Protein AF-A0A7S0Z8P0-F1 (afdb_monomer_lite)

Sequence (141 aa):
LAFHGGKDGGFLRYVSDGTTLDKVFLEFKACRMHMLLAHSEDTSPSKKGILRVTGIITLEDVIEALIKDEILDESDNFVDVNDTSTLIEKRVSFRGADPTKFMSLFEHKIHEEGKLSKNEVSAIVAFLSSNVPEFKKLAKY

Secondary structure (DSSP, 8-state):
------TTPPP--EEETT--HHHHHHHHHHH--SEEEEEEE---TTSTTPEEEEEEEEHHHHHHHHHTS----TTS----TT-TT-------------HHHHHTTTGGGTT------HHHHHHHHHHHHHH-TTTTTGGG-

pLDDT: mean 71.86, std 18.33, range [33.06, 94.12]

Radius of gyration: 23.16 Å; chains: 1; bounding box: 51×51×60 Å

Foldseek 3Di:
DFPPDPPPDDGAAEDEPPDDLVVVLVVCVVVVDFKHWYWYADPDPVRGPDTDGPGMGGNQVSVCVVVVHHDQDLQHFDCPPVDNPDRPHGDPPPPDDDVVVVVVVCPVPPPDPDDDDPVRVVVVLVCCCVPPVVSVVVVPD

InterPro domains:
  IPR045095 Ancient conserved domain protein family [PTHR12064] (15-129)
  IPR046342 CBS domain superfamily [G3DSA:3.10.580.10] (10-74)
  IPR046342 CBS domain superfamily [SSF54631] (13-78)

Structure (mmCIF, N/CA/C/O backbone):
data_AF-A0A7S0Z8P0-F1
#
_entry.id   AF-A0A7S0Z8P0-F1
#
loop_
_atom_site.group_PDB
_atom_site.id
_atom_site.type_symbol
_atom_site.label_atom_id
_atom_site.label_alt_id
_atom_site.label_comp_id
_atom_site.label_asym_id
_atom_site.label_entity_id
_atom_site.label_seq_id
_atom_site.pdbx_PDB_ins_code
_atom_site.Cartn_x
_atom_site.Cartn_y
_atom_site.Cartn_z
_atom_site.occupancy
_atom_site.B_iso_or_equiv
_atom_site.auth_seq_id
_atom_site.auth_comp_id
_atom_site.auth_asym_id
_atom_site.auth_atom_id
_atom_site.pdbx_PDB_model_num
ATOM 1 N N . LEU A 1 1 ? -5.514 13.468 11.270 1.00 34.16 1 LEU A N 1
ATOM 2 C CA . LEU A 1 1 ? -4.444 14.372 10.787 1.00 34.16 1 LEU A CA 1
ATOM 3 C C . LEU A 1 1 ? -4.101 13.977 9.356 1.00 34.16 1 LEU A C 1
ATOM 5 O O . LEU A 1 1 ? -3.342 13.042 9.153 1.00 34.16 1 LEU A O 1
ATOM 9 N N . ALA A 1 2 ? -4.729 14.616 8.367 1.00 33.06 2 ALA A N 1
ATOM 10 C CA . ALA A 1 2 ? -4.314 14.474 6.976 1.00 33.06 2 ALA A CA 1
ATOM 11 C C . ALA A 1 2 ? -3.061 15.335 6.792 1.00 33.06 2 ALA A C 1
ATOM 13 O O . ALA A 1 2 ? -3.131 16.555 6.976 1.00 33.06 2 ALA A O 1
ATOM 14 N N . PHE A 1 3 ? -1.922 14.709 6.494 1.00 39.44 3 PHE A N 1
ATOM 15 C CA . PHE A 1 3 ? -0.748 15.438 6.031 1.00 39.44 3 PHE A CA 1
ATOM 16 C C . PHE A 1 3 ? -1.157 16.181 4.758 1.00 39.44 3 PHE A C 1
ATOM 18 O O . PHE A 1 3 ? -1.337 15.579 3.704 1.00 39.44 3 PHE A O 1
ATOM 25 N N . HIS A 1 4 ? -1.365 17.491 4.879 1.00 40.56 4 HIS A N 1
ATOM 26 C CA . HIS A 1 4 ? -1.453 18.371 3.729 1.00 40.56 4 HIS A CA 1
ATOM 27 C C . HIS A 1 4 ? -0.036 18.474 3.172 1.00 40.56 4 HIS A C 1
ATOM 29 O O . HIS A 1 4 ? 0.754 19.316 3.597 1.00 40.56 4 HIS A O 1
ATOM 35 N N . GLY A 1 5 ? 0.300 17.563 2.261 1.00 36.00 5 GLY A N 1
ATOM 36 C CA . GLY A 1 5 ? 1.376 17.804 1.317 1.00 36.00 5 GLY A CA 1
ATOM 37 C C . GLY A 1 5 ? 1.050 19.100 0.582 1.00 36.00 5 GLY A C 1
ATOM 38 O O . GLY A 1 5 ? -0.042 19.248 0.035 1.00 36.00 5 GLY A O 1
ATOM 39 N N . GLY A 1 6 ? 1.967 20.068 0.641 1.00 39.69 6 GLY A N 1
ATOM 40 C CA . GLY A 1 6 ? 1.916 21.267 -0.192 1.00 39.69 6 GLY A CA 1
ATOM 41 C C . GLY A 1 6 ? 1.930 20.912 -1.682 1.00 39.69 6 GLY A C 1
ATOM 42 O O . GLY A 1 6 ? 1.895 19.744 -2.044 1.00 39.69 6 GLY A O 1
ATOM 43 N N . LYS A 1 7 ? 1.999 21.928 -2.546 1.00 47.72 7 LYS A N 1
ATOM 44 C CA . LYS A 1 7 ? 1.736 21.863 -4.000 1.00 47.72 7 LYS A CA 1
ATOM 45 C C . LYS A 1 7 ? 2.387 20.728 -4.824 1.00 47.72 7 LYS A C 1
ATOM 47 O O . LYS A 1 7 ? 1.899 20.512 -5.921 1.00 47.72 7 LYS A O 1
ATOM 52 N N . ASP A 1 8 ? 3.362 19.979 -4.303 1.00 49.03 8 ASP A N 1
ATOM 53 C CA . ASP A 1 8 ? 3.961 18.787 -4.934 1.00 49.03 8 ASP A CA 1
ATOM 54 C C . ASP A 1 8 ? 4.198 17.613 -3.942 1.00 49.03 8 ASP A C 1
ATOM 56 O O . ASP A 1 8 ? 5.099 16.794 -4.116 1.00 49.03 8 ASP A O 1
ATOM 60 N N . GLY A 1 9 ? 3.432 17.532 -2.848 1.00 47.22 9 GLY A N 1
ATOM 61 C CA . GLY A 1 9 ? 3.555 16.485 -1.828 1.00 47.22 9 GLY A CA 1
ATOM 62 C C . GLY A 1 9 ? 2.597 15.319 -2.072 1.00 47.22 9 GLY A C 1
ATOM 63 O O . GLY A 1 9 ? 1.389 15.523 -2.159 1.00 47.22 9 GLY A O 1
ATOM 64 N N . GLY A 1 10 ? 3.126 14.095 -2.158 1.00 55.47 10 GLY A N 1
ATOM 65 C CA . GLY A 1 10 ? 2.326 12.879 -2.332 1.00 55.47 10 GLY A CA 1
ATOM 66 C C . GLY A 1 10 ? 1.238 12.712 -1.262 1.00 55.47 10 GLY A C 1
ATOM 67 O O . GLY A 1 10 ? 1.435 13.040 -0.091 1.00 55.47 10 GLY A O 1
ATOM 68 N N . PHE A 1 11 ? 0.078 12.197 -1.670 1.00 69.19 11 PHE A N 1
ATOM 69 C CA . PHE A 1 11 ? -1.054 11.945 -0.783 1.00 69.19 11 PHE A CA 1
ATOM 70 C C . PHE A 1 11 ? -0.877 10.596 -0.085 1.00 69.19 11 PHE A C 1
ATOM 72 O O . PHE A 1 11 ? -0.801 9.561 -0.737 1.00 69.19 11 PHE A O 1
ATOM 79 N N . LEU A 1 12 ? -0.831 10.605 1.246 1.00 76.25 12 LEU A N 1
ATOM 80 C CA . LEU A 1 12 ? -0.756 9.397 2.065 1.00 76.25 12 LEU A CA 1
ATOM 81 C C . LEU A 1 12 ? -2.062 9.240 2.839 1.00 76.25 12 LEU A C 1
ATOM 83 O O . LEU A 1 12 ? -2.493 10.157 3.546 1.00 76.25 12 LEU A O 1
ATOM 87 N N . ARG A 1 13 ? -2.711 8.086 2.682 1.00 87.50 13 ARG A N 1
ATOM 88 C CA . ARG A 1 13 ? -4.007 7.788 3.293 1.00 87.50 13 ARG A CA 1
ATOM 89 C C . ARG A 1 13 ? -3.810 6.811 4.448 1.00 87.50 13 ARG A C 1
ATOM 91 O O . ARG A 1 13 ? -3.116 5.807 4.317 1.00 87.50 13 ARG A O 1
ATOM 98 N N . TYR A 1 14 ? -4.425 7.151 5.573 1.00 90.12 14 TYR A N 1
ATOM 99 C CA . TYR A 1 14 ? -4.336 6.421 6.829 1.00 90.12 14 TYR A CA 1
ATOM 100 C C . TYR A 1 14 ? -5.688 5.792 7.152 1.00 90.12 14 TYR A C 1
ATOM 102 O O . TYR A 1 14 ? -6.724 6.415 6.908 1.00 90.12 14 TYR A O 1
ATOM 110 N N . VAL A 1 15 ? -5.667 4.592 7.720 1.00 92.06 15 VAL A N 1
ATOM 111 C CA . VAL A 1 15 ? -6.850 3.850 8.157 1.00 92.06 15 VAL A CA 1
ATOM 112 C C . VAL A 1 15 ? -6.616 3.313 9.565 1.00 92.06 15 VAL A C 1
ATOM 114 O O . VAL A 1 15 ? -5.531 2.833 9.877 1.00 92.06 15 VAL A O 1
ATOM 117 N N . SER A 1 16 ? -7.627 3.406 10.427 1.00 92.50 16 SER A N 1
ATOM 118 C CA . SER A 1 16 ? -7.530 2.889 11.793 1.00 92.50 16 SER A CA 1
ATOM 119 C C . SER A 1 16 ? -7.564 1.361 11.804 1.00 92.50 16 SER A C 1
ATOM 121 O O . SER A 1 16 ? -8.381 0.776 11.093 1.00 92.50 16 SER A O 1
ATOM 123 N N . ASP A 1 17 ? -6.772 0.729 12.673 1.00 90.25 17 ASP A N 1
ATOM 124 C CA . ASP A 1 17 ? -6.721 -0.734 12.846 1.00 90.25 17 ASP A CA 1
ATOM 125 C C . ASP A 1 17 ? -8.091 -1.382 13.126 1.00 90.25 17 ASP A C 1
ATOM 127 O O . ASP A 1 17 ? -8.311 -2.545 12.805 1.00 90.25 17 ASP A O 1
ATOM 131 N N . GLY A 1 18 ? -9.040 -0.638 13.706 1.00 90.06 18 GLY A N 1
ATOM 132 C CA . GLY A 1 18 ? -10.401 -1.128 13.965 1.00 90.06 18 GLY A CA 1
ATOM 133 C C . GLY A 1 18 ? -11.326 -1.127 12.740 1.00 90.06 18 GLY A C 1
ATOM 134 O O . GLY A 1 18 ? -12.513 -1.431 12.868 1.00 90.06 18 GLY A O 1
ATOM 135 N N . THR A 1 19 ? -10.832 -0.726 11.568 1.00 93.19 19 THR A N 1
ATOM 136 C CA . THR A 1 19 ? -11.640 -0.598 10.350 1.00 93.19 19 THR A CA 1
ATOM 137 C C . THR A 1 19 ? -11.840 -1.960 9.696 1.00 93.19 19 THR A C 1
ATOM 139 O O . THR A 1 19 ? -10.892 -2.694 9.442 1.00 93.19 19 THR A O 1
ATOM 142 N N . THR A 1 20 ? -13.090 -2.290 9.387 1.00 94.12 20 THR A N 1
ATOM 143 C CA . THR A 1 20 ? -13.459 -3.533 8.707 1.00 94.12 20 THR A CA 1
ATOM 144 C C . THR A 1 20 ? -13.033 -3.518 7.234 1.00 94.12 20 THR A C 1
ATOM 146 O O . THR A 1 20 ? -13.028 -2.465 6.593 1.00 94.12 20 THR A O 1
ATOM 149 N N . LEU A 1 21 ? -12.685 -4.688 6.682 1.00 91.50 21 LEU A N 1
ATOM 150 C CA . LEU A 1 21 ? -12.116 -4.816 5.330 1.00 91.50 21 LEU A CA 1
ATOM 151 C C . LEU A 1 21 ? -13.017 -4.264 4.213 1.00 91.50 21 LEU A C 1
ATOM 153 O O . LEU A 1 21 ? -12.515 -3.712 3.240 1.00 91.50 21 LEU A O 1
ATOM 157 N N . ASP A 1 22 ? -14.339 -4.335 4.364 1.00 91.44 22 ASP A N 1
ATOM 158 C CA . ASP A 1 22 ? -15.312 -3.734 3.441 1.00 91.44 22 ASP A CA 1
ATOM 159 C C . ASP A 1 22 ? -15.129 -2.212 3.315 1.00 91.44 22 ASP A C 1
ATOM 161 O O . ASP A 1 22 ? -15.152 -1.658 2.215 1.00 91.44 22 ASP A O 1
ATOM 165 N N . LYS A 1 23 ? -14.878 -1.527 4.435 1.00 93.31 23 LYS A N 1
ATOM 166 C CA . LYS A 1 23 ? -14.607 -0.085 4.459 1.00 93.31 23 LYS A CA 1
ATOM 167 C C . LYS A 1 23 ? -13.226 0.236 3.906 1.00 93.31 23 LYS A C 1
ATOM 169 O O . LYS A 1 23 ? -13.090 1.219 3.184 1.00 93.31 23 LYS A O 1
ATOM 174 N N . VAL A 1 24 ? -12.226 -0.600 4.196 1.00 92.88 24 VAL A N 1
ATOM 175 C CA . VAL A 1 24 ? -10.883 -0.476 3.602 1.00 92.88 24 VAL A CA 1
ATOM 176 C C . VAL A 1 24 ? -10.961 -0.583 2.075 1.00 92.88 24 VAL A C 1
ATOM 178 O O . VAL A 1 24 ? -10.380 0.231 1.360 1.00 92.88 24 VAL A O 1
ATOM 181 N N . PHE A 1 25 ? -11.755 -1.521 1.560 1.00 92.31 25 PHE A N 1
ATOM 182 C CA . PHE A 1 25 ? -11.979 -1.687 0.125 1.00 92.31 25 PHE A CA 1
ATOM 183 C C . PHE A 1 25 ? -12.668 -0.469 -0.514 1.00 92.31 25 PHE A C 1
ATOM 185 O O . PHE A 1 25 ? -12.280 -0.012 -1.594 1.00 92.31 25 PHE A O 1
ATOM 192 N N . LEU A 1 26 ? -13.661 0.115 0.164 1.00 91.69 26 LEU A N 1
ATOM 193 C CA . LEU A 1 26 ? -14.297 1.358 -0.287 1.00 91.69 26 LEU A CA 1
ATOM 194 C C . LEU A 1 26 ? -13.319 2.540 -0.302 1.00 91.69 26 LEU A C 1
ATOM 196 O O . LEU A 1 26 ? -13.372 3.363 -1.219 1.00 91.69 26 LEU A O 1
ATOM 200 N N . GLU A 1 27 ? -12.410 2.611 0.670 1.00 90.81 27 GLU A N 1
ATOM 201 C CA . GLU A 1 27 ? -11.349 3.620 0.708 1.00 90.81 27 GLU A CA 1
ATOM 202 C C . GLU A 1 27 ? -10.383 3.477 -0.471 1.00 90.81 27 GLU A C 1
ATOM 204 O O . GLU A 1 27 ? -10.083 4.471 -1.137 1.00 90.81 27 GLU A O 1
ATOM 209 N N . PHE A 1 28 ? -9.970 2.254 -0.813 1.00 91.62 28 PHE A N 1
ATOM 210 C CA . PHE A 1 28 ? -9.170 2.001 -2.016 1.00 91.62 28 PHE A CA 1
ATOM 211 C C . PHE A 1 28 ? -9.861 2.500 -3.291 1.00 91.62 28 PHE A C 1
ATOM 213 O O . PHE A 1 28 ? -9.258 3.210 -4.102 1.00 91.62 28 PHE A O 1
ATOM 220 N N . LYS A 1 29 ? -11.164 2.228 -3.427 1.00 88.88 29 LYS A N 1
ATOM 221 C CA . LYS A 1 29 ? -11.968 2.713 -4.558 1.00 88.88 29 LYS A CA 1
ATOM 222 C C . LYS A 1 29 ? -12.039 4.244 -4.621 1.00 88.88 29 LYS A C 1
ATOM 224 O O . LYS A 1 29 ? -12.038 4.805 -5.717 1.00 88.88 29 LYS A O 1
ATOM 229 N N . ALA A 1 30 ? -12.105 4.919 -3.474 1.00 87.44 30 ALA A N 1
ATOM 230 C CA . ALA A 1 30 ? -12.193 6.375 -3.397 1.00 87.44 30 ALA A CA 1
ATOM 231 C C . ALA A 1 30 ? -10.847 7.073 -3.657 1.00 87.44 30 ALA A C 1
ATOM 233 O O . ALA A 1 30 ? -10.805 8.073 -4.375 1.00 87.44 30 ALA A O 1
ATOM 234 N N . CYS A 1 31 ? -9.750 6.560 -3.091 1.00 84.12 31 CYS A N 1
ATOM 235 C CA . CYS A 1 31 ? -8.435 7.198 -3.172 1.00 84.12 31 CYS A CA 1
ATOM 236 C C . CYS A 1 31 ? -7.662 6.881 -4.459 1.00 84.12 31 CYS A C 1
ATOM 238 O O . CYS A 1 31 ? -6.728 7.612 -4.783 1.00 84.12 31 CYS A O 1
ATOM 240 N N . ARG A 1 32 ? -8.048 5.832 -5.205 1.00 85.12 32 ARG A N 1
ATOM 241 C CA . ARG A 1 32 ? -7.349 5.361 -6.421 1.00 85.12 32 ARG A CA 1
ATOM 242 C C . ARG A 1 32 ? -5.864 5.047 -6.166 1.00 85.12 32 ARG A C 1
ATOM 244 O O . ARG A 1 32 ? -5.042 5.169 -7.070 1.00 85.12 32 ARG A O 1
ATOM 251 N N . MET A 1 33 ? -5.529 4.664 -4.935 1.00 86.44 33 MET A N 1
ATOM 252 C CA . MET A 1 33 ? -4.223 4.137 -4.535 1.00 86.44 33 MET A CA 1
ATOM 253 C C . MET A 1 33 ? -4.371 2.659 -4.199 1.00 86.44 33 MET A C 1
ATOM 255 O O . MET A 1 33 ? -5.476 2.220 -3.904 1.00 86.44 33 MET A O 1
ATOM 259 N N . HIS A 1 34 ? -3.276 1.901 -4.217 1.00 90.62 34 HIS A N 1
ATOM 260 C CA . HIS A 1 34 ? -3.279 0.475 -3.861 1.00 90.62 34 HIS A CA 1
ATOM 261 C C . HIS A 1 34 ? -2.505 0.179 -2.569 1.00 90.62 34 HIS A C 1
ATOM 263 O O . HIS A 1 34 ? -2.316 -0.981 -2.226 1.00 90.62 34 HIS A O 1
ATOM 269 N N . MET A 1 35 ? -2.074 1.215 -1.840 1.00 92.31 35 MET A N 1
ATOM 270 C CA . MET A 1 35 ? -1.391 1.085 -0.553 1.00 92.31 35 MET A CA 1
ATOM 271 C C . MET A 1 35 ? -1.911 2.131 0.440 1.00 92.31 35 MET A C 1
ATOM 273 O O . MET A 1 35 ? -2.027 3.310 0.099 1.00 92.31 35 MET A O 1
ATOM 277 N N . LEU A 1 36 ? -2.217 1.701 1.663 1.00 92.00 36 LEU A N 1
ATOM 278 C CA . LEU A 1 36 ? -2.670 2.531 2.784 1.00 92.00 36 LEU A CA 1
ATOM 279 C C . LEU A 1 36 ? -1.793 2.269 4.010 1.00 92.00 36 LEU A C 1
ATOM 281 O O . LEU A 1 36 ? -1.166 1.217 4.115 1.00 92.00 36 LEU A O 1
ATOM 285 N N . LEU A 1 37 ? -1.771 3.209 4.957 1.00 92.75 37 LEU A N 1
ATOM 286 C CA . LEU A 1 37 ? -1.118 3.006 6.252 1.00 92.75 37 LEU A CA 1
ATOM 287 C C . LEU A 1 37 ? -2.139 2.695 7.341 1.00 92.75 37 LEU A C 1
ATOM 289 O O . LEU A 1 37 ? -3.071 3.470 7.561 1.00 92.75 37 LEU A O 1
ATOM 293 N N . ALA A 1 38 ? -1.918 1.596 8.053 1.00 92.75 38 ALA A N 1
ATOM 294 C CA . ALA A 1 38 ? -2.662 1.253 9.253 1.00 92.75 38 ALA A CA 1
ATOM 295 C C . ALA A 1 38 ? -2.129 2.059 10.447 1.00 92.75 38 ALA A C 1
ATOM 297 O O . ALA A 1 38 ? -0.919 2.303 10.562 1.00 92.75 38 ALA A O 1
ATOM 298 N N . HIS A 1 39 ? -3.023 2.508 11.324 1.00 91.94 39 HIS A N 1
ATOM 299 C CA . HIS A 1 39 ? -2.636 3.205 12.541 1.00 91.94 39 HIS A CA 1
ATOM 300 C C . HIS A 1 39 ? -3.491 2.830 13.751 1.00 91.94 39 HIS A C 1
ATOM 302 O O . HIS A 1 39 ? -4.711 2.650 13.673 1.00 91.94 39 HIS A O 1
ATOM 308 N N . SER A 1 40 ? -2.845 2.876 14.913 1.00 88.88 40 SER A N 1
ATOM 309 C CA . SER A 1 40 ? -3.479 2.794 16.224 1.00 88.88 40 SER A CA 1
ATOM 310 C C . SER A 1 40 ? -3.406 4.144 16.937 1.00 88.88 40 SER A C 1
ATOM 312 O O . SER A 1 40 ? -2.438 4.897 16.784 1.00 88.88 40 SER A O 1
ATOM 314 N N . GLU A 1 41 ? -4.416 4.451 17.747 1.00 81.44 41 GLU A N 1
ATOM 315 C CA . GLU A 1 41 ? -4.382 5.594 18.661 1.00 81.44 41 GLU A CA 1
ATOM 316 C C . GLU A 1 41 ? -3.879 5.152 20.038 1.00 81.44 41 GLU A C 1
ATOM 318 O O . GLU A 1 41 ? -4.396 4.199 20.621 1.00 81.44 41 GLU A O 1
ATOM 323 N N . ASP A 1 42 ? -2.884 5.859 20.577 1.00 74.00 42 ASP A N 1
ATOM 324 C CA . ASP A 1 42 ? -2.440 5.644 21.954 1.00 74.00 42 ASP A CA 1
ATOM 325 C C . ASP A 1 42 ? -3.477 6.221 22.938 1.00 74.00 42 ASP A C 1
ATOM 327 O O . ASP A 1 42 ? -3.767 7.420 22.941 1.00 74.00 42 ASP A O 1
ATOM 331 N N . THR A 1 43 ? -4.004 5.381 23.833 1.00 69.00 43 THR A N 1
ATOM 332 C CA . THR A 1 43 ? -5.012 5.761 24.846 1.00 69.00 43 THR A CA 1
ATOM 333 C C . THR A 1 43 ? -4.422 6.372 26.122 1.00 69.00 43 THR A C 1
ATOM 335 O O . THR A 1 43 ? -5.163 6.754 27.029 1.00 69.00 43 THR A O 1
ATOM 338 N N . SER A 1 44 ? -3.095 6.506 26.212 1.00 73.44 44 SER A N 1
ATOM 339 C CA . SER A 1 44 ? -2.440 7.119 27.371 1.00 73.44 44 SER A CA 1
ATOM 340 C C . SER A 1 44 ? -2.731 8.629 27.447 1.00 73.44 44 SER A C 1
ATOM 342 O O . SER A 1 44 ? -2.558 9.334 26.446 1.00 73.44 44 SER A O 1
ATOM 344 N N . PRO A 1 45 ? -3.100 9.174 28.625 1.00 63.97 45 PRO A N 1
ATOM 345 C CA . PRO A 1 45 ? -3.456 10.587 28.781 1.00 63.97 45 PRO A CA 1
ATOM 346 C C . PRO A 1 45 ? -2.314 11.549 28.418 1.00 63.97 45 PRO A C 1
ATOM 348 O O . PRO A 1 45 ? -2.577 12.681 28.024 1.00 63.97 45 PRO A O 1
ATOM 351 N N . SER A 1 46 ? -1.056 11.099 28.485 1.00 68.62 46 SER A N 1
ATOM 352 C CA . SER A 1 46 ? 0.126 11.896 28.126 1.00 68.62 46 SER A CA 1
ATOM 353 C C . SER A 1 46 ? 0.434 11.925 26.622 1.00 68.62 46 SER A C 1
ATOM 355 O O . SER A 1 46 ? 1.234 12.749 26.190 1.00 68.62 46 SER A O 1
ATOM 357 N N . LYS A 1 47 ? -0.152 11.019 25.827 1.00 61.19 47 LYS A N 1
ATOM 358 C CA . LYS A 1 47 ? 0.134 10.841 24.387 1.00 61.19 47 LYS A CA 1
ATOM 359 C C . LYS A 1 47 ? -1.116 10.898 23.505 1.00 61.19 47 LYS A C 1
ATOM 361 O O . LYS A 1 47 ? -1.078 10.518 22.336 1.00 61.19 47 LYS A O 1
ATOM 366 N N . LYS A 1 48 ? -2.221 11.399 24.056 1.00 59.31 48 LYS A N 1
ATOM 367 C CA . LYS A 1 48 ? -3.496 11.546 23.355 1.00 59.31 48 LYS A CA 1
ATOM 368 C C . LYS A 1 48 ? -3.302 12.375 22.077 1.00 59.31 48 LYS A C 1
ATOM 370 O O . LYS A 1 48 ? -2.935 13.544 22.149 1.00 59.31 48 LYS A O 1
ATOM 375 N N . GLY A 1 49 ? -3.552 11.764 20.919 1.00 66.75 49 GLY A N 1
ATOM 376 C CA . GLY A 1 49 ? -3.445 12.407 19.601 1.00 66.75 49 GLY A CA 1
ATOM 377 C C . GLY A 1 49 ? -2.202 12.042 18.781 1.00 66.75 49 GLY A C 1
ATOM 378 O O . GLY A 1 49 ? -2.090 12.493 17.641 1.00 66.75 49 GLY A O 1
ATOM 379 N N . ILE A 1 50 ? -1.293 11.216 19.311 1.00 73.56 50 ILE A N 1
ATOM 380 C CA . ILE A 1 50 ? -0.202 10.639 18.518 1.00 73.56 50 ILE A CA 1
ATOM 381 C C . ILE A 1 50 ? -0.738 9.411 17.776 1.00 73.56 50 ILE A C 1
ATOM 383 O O . ILE A 1 50 ? -1.165 8.435 18.390 1.00 73.56 50 ILE A O 1
ATOM 387 N N . LEU A 1 51 ? -0.714 9.474 16.445 1.00 77.62 51 LEU A N 1
ATOM 388 C CA . LEU A 1 51 ? -1.016 8.336 15.582 1.00 77.62 51 LEU A CA 1
ATOM 389 C C . LEU A 1 51 ? 0.253 7.503 15.439 1.00 77.62 51 LEU A C 1
ATOM 391 O O . LEU A 1 51 ? 1.262 7.986 14.918 1.00 77.62 51 LEU A O 1
ATOM 395 N N . ARG A 1 52 ? 0.206 6.255 15.899 1.00 85.94 52 ARG A N 1
ATOM 396 C CA . ARG A 1 52 ? 1.288 5.299 15.684 1.00 85.94 52 ARG A CA 1
ATOM 397 C C . ARG A 1 52 ? 0.961 4.482 14.444 1.00 85.94 52 ARG A C 1
ATOM 399 O O . ARG A 1 52 ? -0.053 3.794 14.423 1.00 85.94 52 ARG A O 1
ATOM 406 N N . VAL A 1 53 ? 1.825 4.544 13.432 1.00 91.00 53 VAL A N 1
ATOM 407 C CA . VAL A 1 53 ? 1.717 3.655 12.268 1.00 91.00 53 VAL A CA 1
ATOM 408 C C . VAL A 1 53 ? 2.011 2.231 12.727 1.00 91.00 53 VAL A C 1
ATOM 410 O O . VAL A 1 53 ? 3.049 1.971 13.341 1.00 91.00 53 VAL A O 1
ATOM 413 N N . THR A 1 54 ? 1.072 1.331 12.471 1.00 91.56 54 THR A N 1
ATOM 414 C CA . THR A 1 54 ? 1.130 -0.081 12.868 1.00 91.56 54 THR A CA 1
ATOM 415 C C . THR A 1 54 ? 1.560 -0.970 11.715 1.00 91.56 54 THR A C 1
ATOM 417 O O . THR A 1 54 ? 2.266 -1.949 11.948 1.00 91.56 54 THR A O 1
ATOM 420 N N . GLY A 1 55 ? 1.219 -0.597 10.482 1.00 91.88 55 GLY A N 1
ATOM 421 C CA . GLY A 1 55 ? 1.593 -1.347 9.291 1.00 91.88 55 GLY A CA 1
ATOM 422 C C . GLY A 1 55 ? 1.157 -0.679 7.992 1.00 91.88 55 GLY A C 1
ATOM 423 O O . GLY A 1 55 ? 0.717 0.473 7.973 1.00 91.88 55 GLY A O 1
ATOM 424 N N . ILE A 1 56 ? 1.290 -1.434 6.906 1.00 93.56 56 ILE A N 1
ATOM 425 C CA . ILE A 1 56 ? 0.776 -1.092 5.580 1.00 93.56 56 ILE A CA 1
ATOM 426 C C . ILE A 1 56 ? -0.353 -2.055 5.222 1.00 93.56 56 ILE A C 1
ATOM 428 O O . ILE A 1 56 ? -0.401 -3.169 5.735 1.00 93.56 56 ILE A O 1
ATOM 432 N N . ILE A 1 57 ? -1.248 -1.619 4.348 1.00 93.25 57 ILE A N 1
ATOM 433 C CA . ILE A 1 57 ? -2.312 -2.444 3.781 1.00 93.25 57 ILE A CA 1
ATOM 434 C C . ILE A 1 57 ? -2.232 -2.287 2.269 1.00 93.25 57 ILE A C 1
ATOM 436 O O . ILE A 1 57 ? -2.209 -1.147 1.789 1.00 93.25 57 ILE A O 1
ATOM 440 N N . THR A 1 58 ? -2.208 -3.391 1.527 1.00 92.44 58 THR A N 1
ATOM 441 C CA . THR A 1 58 ? -2.251 -3.367 0.063 1.00 92.44 58 THR A CA 1
ATOM 442 C C . THR A 1 58 ? -3.637 -3.753 -0.455 1.00 92.44 58 THR A C 1
ATOM 444 O O . THR A 1 58 ? -4.437 -4.366 0.252 1.00 92.44 58 THR A O 1
ATOM 447 N N . LEU A 1 59 ? -3.966 -3.337 -1.681 1.00 92.88 59 LEU A N 1
ATOM 448 C CA . LEU A 1 59 ? -5.223 -3.739 -2.318 1.00 92.88 59 LEU A CA 1
ATOM 449 C C . LEU A 1 59 ? -5.258 -5.249 -2.596 1.00 92.88 59 LEU A C 1
ATOM 451 O O . LEU A 1 59 ? -6.329 -5.843 -2.532 1.00 92.88 59 LEU A O 1
ATOM 455 N N . GLU A 1 60 ? -4.104 -5.840 -2.885 1.00 91.88 60 GLU A N 1
ATOM 456 C CA . GLU A 1 60 ? -3.931 -7.273 -3.115 1.00 91.88 60 GLU A CA 1
ATOM 457 C C . GLU A 1 60 ? -4.395 -8.080 -1.903 1.00 91.88 60 GLU A C 1
ATOM 459 O O . GLU A 1 60 ? -5.393 -8.786 -2.025 1.00 91.88 60 GLU A O 1
ATOM 464 N N . ASP A 1 61 ? -3.822 -7.833 -0.717 1.00 90.12 61 ASP A N 1
ATOM 465 C CA . ASP A 1 61 ? -4.195 -8.528 0.530 1.00 90.12 61 ASP A CA 1
ATOM 466 C C . ASP A 1 61 ? -5.712 -8.453 0.809 1.00 90.12 61 ASP A C 1
ATOM 468 O O . ASP A 1 61 ? -6.339 -9.384 1.324 1.00 90.12 61 ASP A O 1
ATOM 472 N N . VAL A 1 62 ? -6.339 -7.312 0.487 1.00 92.19 62 VAL A N 1
ATOM 473 C CA . VAL A 1 62 ? -7.785 -7.119 0.681 1.00 92.19 62 VAL A CA 1
ATOM 474 C C . VAL A 1 62 ? -8.606 -7.944 -0.308 1.00 92.19 62 VAL A C 1
ATOM 476 O O . VAL A 1 62 ? -9.661 -8.465 0.067 1.00 92.19 62 VAL A O 1
ATOM 479 N N . ILE A 1 63 ? -8.159 -8.065 -1.559 1.00 91.75 63 ILE A N 1
ATOM 480 C CA . ILE A 1 63 ? -8.830 -8.901 -2.559 1.00 91.75 63 ILE A CA 1
ATOM 481 C C . ILE A 1 63 ? -8.604 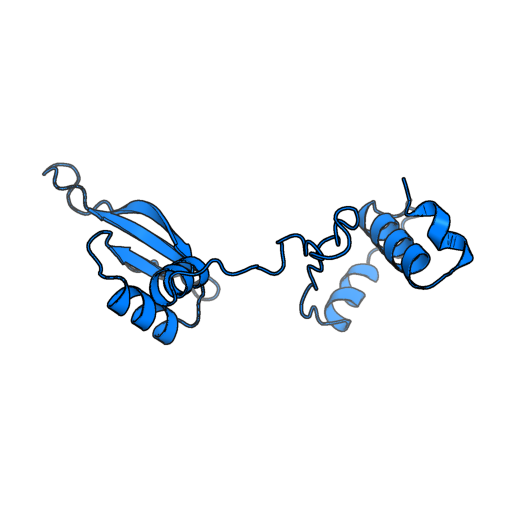-10.380 -2.240 1.00 91.75 63 ILE A C 1
ATOM 483 O O . ILE A 1 63 ? -9.578 -11.129 -2.269 1.00 91.75 63 ILE A O 1
ATOM 487 N N . GLU A 1 64 ? -7.395 -10.791 -1.859 1.00 92.00 64 GLU A N 1
ATOM 488 C CA . GLU A 1 64 ? -7.087 -12.157 -1.412 1.00 92.00 64 GLU A CA 1
ATOM 489 C C . GLU A 1 64 ? -7.992 -12.591 -0.258 1.00 92.00 64 GLU A C 1
ATOM 491 O O . GLU A 1 64 ? -8.630 -13.644 -0.312 1.00 92.00 64 GLU A O 1
ATOM 496 N N . ALA A 1 65 ? -8.156 -11.734 0.757 1.00 90.44 65 ALA A N 1
ATOM 497 C CA . ALA A 1 65 ? -9.065 -11.999 1.870 1.00 90.44 65 ALA A CA 1
ATOM 498 C C . ALA A 1 65 ? -10.536 -12.137 1.424 1.00 90.44 65 ALA A C 1
ATOM 500 O O . ALA A 1 65 ? -11.306 -12.877 2.048 1.00 90.44 65 ALA A O 1
ATOM 501 N N . LEU A 1 66 ? -10.940 -11.434 0.358 1.00 89.38 66 LEU A N 1
ATOM 502 C CA . LEU A 1 66 ? -12.292 -11.495 -0.202 1.00 89.38 66 LEU A CA 1
ATOM 503 C C . LEU A 1 66 ? -12.532 -12.794 -0.984 1.00 89.38 66 LEU A C 1
ATOM 505 O O . LEU A 1 66 ? -13.576 -13.425 -0.804 1.00 89.38 66 LEU A O 1
ATOM 509 N N . ILE A 1 67 ? -11.594 -13.181 -1.853 1.00 91.19 67 ILE A N 1
ATOM 510 C CA . ILE A 1 67 ? -11.720 -14.367 -2.716 1.00 91.19 67 ILE A CA 1
ATOM 511 C C . ILE A 1 67 ? -11.271 -15.658 -2.021 1.00 91.19 67 ILE A C 1
ATOM 513 O O . ILE A 1 67 ? -11.641 -16.741 -2.468 1.00 91.19 67 ILE A O 1
ATOM 517 N N . LYS A 1 68 ? -10.570 -15.536 -0.885 1.00 90.69 68 LYS A N 1
ATOM 518 C CA . LYS A 1 68 ? -9.967 -16.630 -0.106 1.00 90.69 68 LYS A CA 1
ATOM 519 C C . LYS A 1 68 ? -9.010 -17.483 -0.936 1.00 90.69 68 LYS A C 1
ATOM 521 O O . LYS A 1 68 ? -8.984 -18.703 -0.782 1.00 90.69 68 LYS A O 1
ATOM 526 N N . ASP A 1 69 ? -8.270 -16.819 -1.807 1.00 90.38 69 ASP A N 1
ATOM 527 C CA . ASP A 1 69 ? -7.306 -17.416 -2.717 1.00 90.38 69 ASP A CA 1
ATOM 528 C C . ASP A 1 69 ? -6.100 -16.485 -2.824 1.00 90.38 69 ASP A C 1
ATOM 530 O O . ASP A 1 69 ? -6.247 -15.270 -2.659 1.00 90.38 69 ASP A O 1
ATOM 534 N N . GLU A 1 70 ? -4.933 -17.070 -3.057 1.00 85.69 70 GLU A N 1
ATOM 535 C CA . GLU A 1 70 ? -3.673 -16.340 -3.207 1.00 85.69 70 GLU A CA 1
ATOM 536 C C . GLU A 1 70 ? -3.610 -15.729 -4.608 1.00 85.69 70 GLU A C 1
ATOM 538 O O . GLU A 1 70 ? -3.928 -16.389 -5.607 1.00 85.69 70 GLU A O 1
ATOM 543 N N . ILE A 1 71 ? -3.234 -14.456 -4.694 1.00 84.31 71 ILE A N 1
ATOM 544 C CA . ILE A 1 71 ? -3.012 -13.794 -5.974 1.00 84.31 71 ILE A CA 1
ATOM 545 C C . ILE A 1 71 ? -1.531 -13.928 -6.303 1.00 84.31 71 ILE A C 1
ATOM 547 O O . ILE A 1 71 ? -0.672 -13.597 -5.504 1.00 84.31 71 ILE A O 1
ATOM 551 N N . LEU A 1 72 ? -1.237 -14.417 -7.508 1.00 83.00 72 LEU A N 1
ATOM 552 C CA . LEU A 1 72 ? 0.127 -14.407 -8.026 1.00 83.00 72 LEU A CA 1
ATOM 553 C C . LEU A 1 72 ? 0.409 -13.031 -8.638 1.00 83.00 72 LEU A C 1
ATOM 555 O O . LEU A 1 72 ? -0.159 -12.696 -9.687 1.00 83.00 72 LEU A O 1
ATOM 559 N N . ASP A 1 73 ? 1.269 -12.242 -8.000 1.00 73.00 73 ASP A N 1
ATOM 560 C CA . ASP A 1 73 ? 1.649 -10.909 -8.473 1.00 73.00 73 ASP A CA 1
ATOM 561 C C . ASP A 1 73 ? 2.718 -10.975 -9.581 1.00 73.00 73 ASP A C 1
ATOM 563 O O . ASP A 1 73 ? 3.345 -11.997 -9.860 1.00 73.00 73 ASP A O 1
ATOM 567 N N . GLU A 1 74 ? 2.974 -9.838 -10.224 1.00 73.75 74 GLU A N 1
ATOM 568 C CA . GLU A 1 74 ? 3.986 -9.619 -11.263 1.00 73.75 74 GLU A CA 1
ATOM 569 C C . GLU A 1 74 ? 5.402 -10.068 -10.844 1.00 73.75 74 GLU A C 1
ATOM 571 O O . GLU A 1 74 ? 6.272 -10.304 -11.693 1.00 73.75 74 GLU A O 1
ATOM 576 N N . SER A 1 75 ? 5.645 -10.149 -9.533 1.00 63.56 75 SER A N 1
ATOM 577 C CA . SER A 1 75 ? 6.890 -10.622 -8.931 1.00 63.56 75 SER A CA 1
ATOM 578 C C . SER A 1 75 ? 6.938 -12.121 -8.655 1.00 63.56 75 SER A C 1
ATOM 580 O O . SER A 1 75 ? 8.038 -12.622 -8.394 1.00 63.56 75 SER A O 1
ATOM 582 N N . ASP A 1 76 ? 5.807 -12.814 -8.688 1.00 69.00 76 ASP A N 1
ATOM 583 C CA . ASP A 1 76 ? 5.754 -14.221 -8.344 1.00 69.00 76 ASP A CA 1
ATOM 584 C C . ASP A 1 76 ? 6.229 -15.078 -9.503 1.00 69.00 76 ASP A C 1
ATOM 586 O O . ASP A 1 76 ? 6.012 -14.820 -10.691 1.00 69.00 76 ASP A O 1
ATOM 590 N N . ASN A 1 77 ? 6.973 -16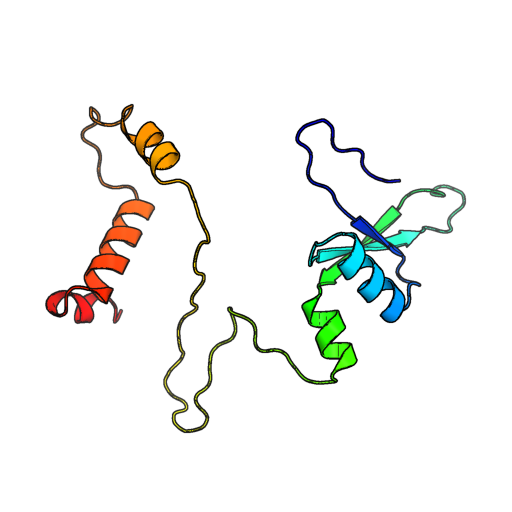.109 -9.136 1.00 59.72 77 ASN A N 1
ATOM 591 C CA . ASN A 1 77 ? 7.574 -17.000 -10.096 1.00 59.72 77 ASN A CA 1
ATOM 592 C C . ASN A 1 77 ? 6.480 -17.910 -10.658 1.00 59.72 77 ASN A C 1
ATOM 594 O O . ASN A 1 77 ? 5.918 -18.725 -9.929 1.00 59.72 77 ASN A O 1
ATOM 598 N N . PHE A 1 78 ? 6.208 -17.813 -11.959 1.00 55.53 78 PHE A N 1
ATOM 599 C CA . PHE A 1 78 ? 5.363 -18.784 -12.648 1.00 55.53 78 PHE A CA 1
ATOM 600 C C . PHE A 1 78 ? 6.000 -20.172 -12.513 1.00 55.53 78 PHE A C 1
ATOM 602 O O . PHE A 1 78 ? 6.996 -20.470 -13.173 1.00 55.53 78 PHE A O 1
ATOM 609 N N . VAL A 1 79 ? 5.446 -21.022 -11.650 1.00 51.81 79 VAL A N 1
ATOM 610 C CA . VAL A 1 79 ? 5.750 -22.452 -11.666 1.00 51.81 79 VAL A CA 1
ATOM 611 C C . VAL A 1 79 ? 4.837 -23.064 -12.716 1.00 51.81 79 VAL A C 1
ATOM 613 O O . VAL A 1 79 ? 3.637 -23.215 -12.497 1.00 51.81 79 VAL A O 1
ATOM 616 N N . ASP A 1 80 ? 5.393 -23.379 -13.884 1.00 48.91 80 ASP A N 1
ATOM 617 C CA . ASP A 1 80 ? 4.705 -24.254 -14.826 1.00 48.91 80 ASP A CA 1
ATOM 618 C C . ASP A 1 80 ? 4.520 -25.617 -14.142 1.00 48.91 80 ASP A C 1
ATOM 620 O O . ASP A 1 80 ? 5.491 -26.291 -13.795 1.00 48.91 80 ASP A O 1
ATOM 624 N N . VAL A 1 81 ? 3.268 -26.013 -13.897 1.00 56.03 81 VAL A N 1
ATOM 625 C CA . VAL A 1 81 ? 2.925 -27.272 -13.210 1.00 56.03 81 VAL A CA 1
ATOM 626 C C . VAL A 1 81 ? 3.432 -28.492 -13.998 1.00 56.03 81 VAL A C 1
ATOM 628 O O . VAL A 1 81 ? 3.621 -29.559 -13.413 1.00 56.03 81 VAL A O 1
ATOM 631 N N . ASN A 1 82 ? 3.711 -28.339 -15.298 1.00 55.81 82 ASN A N 1
ATOM 632 C CA . ASN A 1 82 ? 4.261 -29.402 -16.140 1.00 55.81 82 ASN A CA 1
ATOM 633 C C . ASN A 1 82 ? 5.796 -29.408 -16.245 1.00 55.81 82 ASN A C 1
ATOM 635 O O . ASN A 1 82 ? 6.340 -30.413 -16.698 1.00 55.81 82 ASN A O 1
ATOM 639 N N . ASP A 1 83 ? 6.499 -28.359 -15.805 1.00 49.62 83 ASP A N 1
ATOM 640 C CA . ASP A 1 83 ? 7.964 -28.282 -15.848 1.00 49.62 83 ASP A CA 1
ATOM 641 C C . ASP A 1 83 ? 8.509 -27.525 -14.623 1.00 49.62 83 ASP A C 1
ATOM 643 O O . ASP A 1 83 ? 8.691 -26.308 -14.612 1.00 49.62 83 ASP A O 1
ATOM 647 N N . THR A 1 84 ? 8.863 -28.266 -13.570 1.00 47.28 84 THR A N 1
ATOM 648 C CA . THR A 1 84 ? 9.391 -27.738 -12.294 1.00 47.28 84 THR A CA 1
ATOM 649 C C . THR A 1 84 ? 10.798 -27.117 -12.387 1.00 47.28 84 THR A C 1
ATOM 651 O O . THR A 1 84 ? 11.470 -26.965 -11.368 1.00 47.28 84 THR A O 1
ATOM 654 N N . SER A 1 85 ? 11.297 -26.794 -13.587 1.00 46.38 85 SER A N 1
ATOM 655 C CA . SER A 1 85 ? 12.675 -26.324 -13.813 1.00 46.38 85 SER A CA 1
ATOM 656 C C . SER A 1 85 ? 12.800 -24.918 -14.404 1.00 46.38 85 SER A C 1
ATOM 658 O O . SER A 1 85 ? 13.910 -24.387 -14.458 1.00 46.38 85 SER A O 1
ATOM 660 N N . THR A 1 86 ? 11.703 -24.267 -14.800 1.00 42.44 86 THR A N 1
ATOM 661 C CA . THR A 1 86 ? 11.767 -22.914 -15.368 1.00 42.44 86 THR A CA 1
ATOM 662 C C . THR A 1 86 ? 11.285 -21.881 -14.366 1.00 42.44 86 THR A C 1
ATOM 664 O O . THR A 1 86 ? 10.107 -21.547 -14.303 1.00 42.44 86 THR A O 1
ATOM 667 N N . LEU A 1 87 ? 12.227 -21.352 -13.587 1.00 43.50 87 LEU A N 1
ATOM 668 C CA . LEU A 1 87 ? 12.030 -20.112 -12.852 1.00 43.50 87 LEU A CA 1
ATOM 669 C C . LEU A 1 87 ? 11.900 -18.970 -13.879 1.00 43.50 87 LEU A C 1
ATOM 671 O O . LEU A 1 87 ? 12.900 -18.545 -14.453 1.00 43.50 87 LEU A O 1
ATOM 675 N N . ILE A 1 88 ? 10.679 -18.521 -14.179 1.00 47.31 88 ILE A N 1
ATOM 676 C CA . ILE A 1 88 ? 10.447 -17.416 -15.121 1.00 47.31 88 ILE A CA 1
ATOM 677 C C . ILE A 1 88 ? 10.781 -16.098 -14.404 1.00 47.31 88 ILE A C 1
ATOM 679 O O . ILE A 1 88 ? 10.015 -15.636 -13.566 1.00 47.31 88 ILE A O 1
ATOM 683 N N . GLU A 1 89 ? 11.939 -15.511 -14.722 1.00 49.38 89 GLU A N 1
ATOM 684 C CA . GLU A 1 89 ? 12.398 -14.229 -14.170 1.00 49.38 89 GLU A CA 1
ATOM 685 C C . GLU A 1 89 ? 11.405 -13.077 -14.420 1.00 49.38 89 GLU A C 1
ATOM 687 O O . GLU A 1 89 ? 10.852 -12.913 -15.514 1.00 49.38 89 GLU A O 1
ATOM 692 N N . LYS A 1 90 ? 11.228 -12.257 -13.375 1.00 45.00 90 LYS A N 1
ATOM 693 C CA . LYS A 1 90 ? 10.302 -11.121 -13.261 1.00 45.00 90 LYS A CA 1
ATOM 694 C C . LYS A 1 90 ? 10.268 -10.211 -14.490 1.00 45.00 90 LYS A C 1
ATOM 696 O O . LYS A 1 90 ? 11.287 -9.670 -14.922 1.00 45.00 90 LYS A O 1
ATOM 701 N N . ARG A 1 91 ? 9.056 -9.888 -14.946 1.00 46.38 91 ARG A N 1
ATOM 702 C CA . ARG A 1 91 ? 8.795 -8.783 -15.880 1.00 46.38 91 ARG A CA 1
ATOM 703 C C . ARG A 1 91 ? 8.360 -7.540 -15.111 1.00 46.38 91 ARG A C 1
ATOM 705 O O . ARG A 1 91 ? 7.196 -7.161 -15.157 1.00 46.38 91 ARG A O 1
ATOM 712 N N . VAL A 1 92 ? 9.296 -6.849 -14.465 1.00 43.38 92 VAL A N 1
ATOM 713 C CA . VAL A 1 92 ? 9.028 -5.470 -14.027 1.00 43.38 92 VAL A CA 1
ATOM 714 C C . VAL A 1 92 ? 9.110 -4.566 -15.261 1.00 43.38 92 VAL A C 1
ATOM 716 O O . VAL A 1 92 ? 10.150 -3.986 -15.575 1.00 43.38 92 VAL A O 1
ATOM 719 N N . SER A 1 93 ? 8.020 -4.491 -16.028 1.00 46.00 93 SER A N 1
ATOM 720 C CA . SER A 1 93 ? 7.873 -3.518 -17.113 1.00 46.00 93 SER A CA 1
ATOM 721 C C . SER A 1 93 ? 7.747 -2.118 -16.516 1.00 46.00 93 SER A C 1
ATOM 723 O O . SER A 1 93 ? 6.678 -1.701 -16.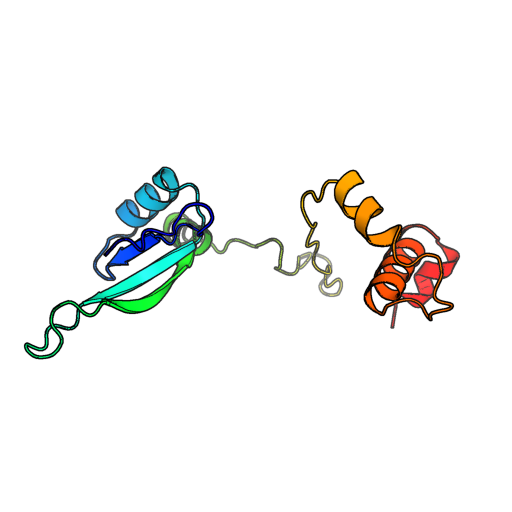077 1.00 46.00 93 SER A O 1
ATOM 725 N N . PHE A 1 94 ? 8.849 -1.369 -16.525 1.00 45.69 94 PHE A N 1
ATOM 726 C CA . PHE A 1 94 ? 8.872 0.051 -16.186 1.00 45.69 94 PHE A CA 1
ATOM 727 C C . PHE A 1 94 ? 7.930 0.824 -17.131 1.00 45.69 94 PHE A C 1
ATOM 729 O O . PHE A 1 94 ? 8.237 1.056 -18.302 1.00 45.69 94 PHE A O 1
ATOM 736 N N . ARG A 1 95 ? 6.736 1.180 -16.642 1.00 46.59 95 ARG A N 1
ATOM 737 C CA . ARG A 1 95 ? 5.742 1.977 -17.372 1.00 46.59 95 ARG A CA 1
ATOM 738 C C . ARG A 1 95 ? 6.234 3.426 -17.524 1.00 46.59 95 ARG A C 1
ATOM 740 O O . ARG A 1 95 ? 6.305 4.159 -16.549 1.00 46.59 95 ARG A O 1
ATOM 747 N N . GLY A 1 96 ? 6.502 3.831 -18.768 1.00 51.12 96 GLY A N 1
ATOM 748 C CA . GLY A 1 96 ? 6.308 5.192 -19.290 1.00 51.12 96 GLY A CA 1
ATOM 749 C C . GLY A 1 96 ? 7.164 6.325 -18.711 1.00 51.12 96 GLY A C 1
ATOM 750 O O . GLY A 1 96 ? 6.653 7.157 -17.967 1.00 51.12 96 GLY A O 1
ATOM 751 N N . ALA A 1 97 ? 8.418 6.449 -19.152 1.00 50.66 97 ALA A N 1
ATOM 752 C CA . ALA A 1 97 ? 9.151 7.717 -19.089 1.00 50.66 97 ALA A CA 1
ATOM 753 C C . ALA A 1 97 ? 9.232 8.325 -20.501 1.00 50.66 97 ALA A C 1
ATOM 755 O O . ALA A 1 97 ? 9.688 7.669 -21.434 1.00 50.66 97 ALA A O 1
ATOM 756 N N . ASP A 1 98 ? 8.745 9.560 -20.646 1.00 54.56 98 ASP A N 1
ATOM 757 C CA . ASP A 1 98 ? 8.765 10.360 -21.878 1.00 54.56 98 ASP A CA 1
ATOM 758 C C . ASP A 1 98 ? 10.184 10.395 -22.496 1.00 54.56 98 ASP A C 1
ATOM 760 O O . ASP A 1 98 ? 11.111 10.904 -21.850 1.00 54.56 98 ASP A O 1
ATOM 764 N N . PRO A 1 99 ? 10.375 9.881 -23.731 1.00 59.75 99 PRO A N 1
ATOM 765 C CA . PRO A 1 99 ? 11.680 9.806 -24.392 1.00 59.75 99 PRO A CA 1
ATOM 766 C C . PRO A 1 99 ? 12.386 11.161 -24.476 1.00 59.75 99 PRO A C 1
ATOM 768 O O . PRO A 1 99 ? 13.610 11.240 -24.390 1.00 59.75 99 PRO A O 1
ATOM 771 N N . THR A 1 100 ? 11.622 12.245 -24.590 1.00 60.47 100 THR A N 1
ATOM 772 C CA . THR A 1 100 ? 12.148 13.598 -24.802 1.00 60.47 100 THR A CA 1
ATOM 773 C C . THR A 1 100 ? 12.863 14.128 -23.560 1.00 60.47 100 THR A C 1
ATOM 775 O O . THR A 1 100 ? 13.908 14.768 -23.654 1.00 60.47 100 THR A O 1
ATOM 778 N N . LYS A 1 101 ? 12.341 13.793 -22.374 1.00 56.12 101 LYS A N 1
ATOM 779 C CA . LYS A 1 101 ? 12.922 14.174 -21.078 1.00 56.12 101 LYS A CA 1
ATOM 780 C C . LYS A 1 101 ? 14.154 13.335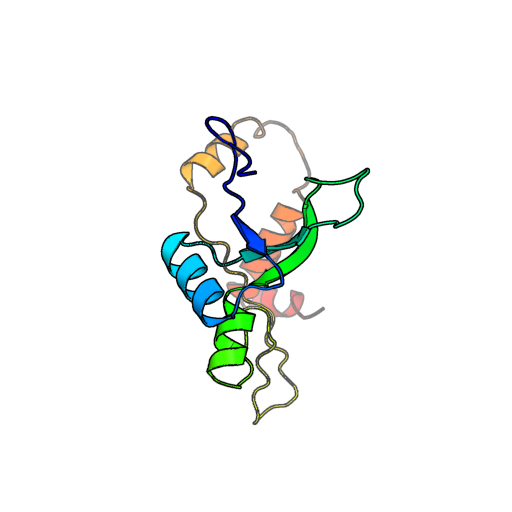 -20.730 1.00 56.12 101 LYS A C 1
ATOM 782 O O . LYS A 1 101 ? 15.013 13.774 -19.969 1.00 56.12 101 LYS A O 1
ATOM 787 N N . PHE A 1 102 ? 14.243 12.138 -21.311 1.00 59.66 102 PHE A N 1
ATOM 788 C CA . PHE A 1 102 ? 15.414 11.273 -21.218 1.00 59.66 102 PHE A CA 1
ATOM 789 C C . PHE A 1 102 ? 16.566 11.826 -22.070 1.00 59.66 102 PHE A C 1
ATOM 791 O O . PHE A 1 102 ? 17.684 11.927 -21.579 1.00 59.66 102 PHE A O 1
ATOM 798 N N . MET A 1 103 ? 16.288 12.286 -23.295 1.00 59.31 103 MET A N 1
ATOM 799 C CA . MET A 1 103 ? 17.301 12.825 -24.217 1.00 59.31 103 MET A CA 1
ATOM 800 C C . MET A 1 103 ? 17.976 14.112 -23.714 1.00 59.31 103 MET A C 1
ATOM 802 O O . MET A 1 103 ? 19.185 14.264 -23.877 1.00 59.31 103 MET A O 1
ATOM 806 N N . SER A 1 104 ? 17.249 14.998 -23.022 1.00 58.84 104 SER A N 1
ATOM 807 C CA . SER A 1 104 ? 17.824 16.239 -22.469 1.00 58.84 104 SER A CA 1
ATOM 808 C C . SER A 1 104 ? 18.843 16.012 -21.342 1.00 58.84 104 SER A C 1
ATOM 810 O O . SER A 1 104 ? 19.605 16.913 -21.007 1.00 58.84 104 SER A O 1
ATOM 812 N N . LEU A 1 105 ? 18.874 14.816 -20.737 1.00 56.81 105 LEU A N 1
ATOM 813 C CA . LEU A 1 105 ? 19.876 14.455 -19.726 1.00 56.81 105 LEU A CA 1
ATOM 814 C C . LEU A 1 105 ? 21.227 14.058 -20.346 1.00 56.81 105 LEU A C 1
ATOM 816 O O . LEU A 1 105 ? 22.239 14.077 -19.645 1.00 56.81 105 LEU A O 1
ATOM 820 N N . PHE A 1 106 ? 21.254 13.720 -21.642 1.00 58.28 106 PHE A N 1
ATOM 821 C CA . PHE A 1 106 ? 22.466 13.286 -22.346 1.00 58.28 106 PHE A CA 1
ATOM 822 C C . PHE A 1 106 ? 23.209 14.426 -23.044 1.00 58.28 106 PHE A C 1
ATOM 824 O O . PHE A 1 106 ? 24.421 14.320 -23.206 1.00 58.28 106 PHE A O 1
ATOM 831 N N . GLU A 1 107 ? 22.546 15.534 -23.397 1.00 56.38 107 GLU A N 1
ATOM 832 C CA . GLU A 1 107 ? 23.193 16.651 -24.112 1.00 56.38 107 GLU A CA 1
ATOM 833 C C . GLU A 1 107 ? 24.365 17.267 -23.334 1.00 56.38 107 GLU A C 1
ATOM 835 O O . GLU A 1 107 ? 25.365 17.658 -23.929 1.00 56.38 107 GLU A O 1
ATOM 840 N N . HIS A 1 108 ? 24.303 17.280 -22.000 1.00 50.94 108 HIS A N 1
ATOM 841 C CA . HIS A 1 108 ? 25.345 17.899 -21.176 1.00 50.94 108 HIS A CA 1
ATOM 842 C C . HIS A 1 108 ? 26.569 17.000 -20.905 1.00 50.94 108 HIS A C 1
ATOM 844 O O . HIS A 1 108 ? 27.512 17.451 -20.254 1.00 50.94 108 HIS A O 1
ATOM 850 N N . LYS A 1 109 ? 26.566 15.743 -21.382 1.00 51.25 109 LYS A N 1
ATOM 851 C CA . LYS A 1 109 ? 27.610 14.733 -21.105 1.00 51.25 109 LYS A CA 1
ATOM 852 C C . LYS A 1 109 ? 28.386 14.240 -22.328 1.00 51.25 109 LYS A C 1
ATOM 854 O O . LYS A 1 109 ? 29.291 13.428 -22.171 1.00 51.25 109 LYS A O 1
ATOM 859 N N . ILE A 1 110 ? 28.088 14.739 -23.528 1.00 55.75 110 ILE A N 1
ATOM 860 C CA . ILE A 1 110 ? 28.705 14.262 -24.784 1.00 55.75 110 ILE A CA 1
ATOM 861 C C . ILE A 1 110 ? 30.234 14.499 -24.829 1.00 55.75 110 ILE A C 1
ATOM 863 O O . ILE A 1 110 ? 30.922 13.893 -25.645 1.00 55.75 110 ILE A O 1
ATOM 867 N N . HIS A 1 111 ? 30.792 15.317 -23.929 1.00 51.16 111 HIS A N 1
ATOM 868 C CA . HIS A 1 111 ? 32.214 15.680 -23.930 1.00 51.16 111 HIS A CA 1
ATOM 869 C C . HIS A 1 111 ? 33.097 15.055 -22.839 1.00 51.16 111 HIS A C 1
ATOM 871 O O . HIS A 1 111 ? 34.271 15.409 -22.767 1.00 51.16 111 HIS A O 1
ATOM 877 N N . GLU A 1 112 ? 32.613 14.105 -22.036 1.00 53.34 112 GLU A N 1
ATOM 878 C CA . GLU A 1 112 ? 33.502 13.346 -21.145 1.00 53.34 112 GLU A CA 1
ATOM 879 C C . GLU A 1 112 ? 33.763 11.948 -21.713 1.00 53.34 112 GLU A C 1
ATOM 881 O O . GLU A 1 112 ? 32.878 11.095 -21.749 1.00 53.34 112 GLU A O 1
ATOM 886 N N . GLU A 1 113 ? 35.002 11.712 -22.158 1.00 63.53 113 GLU A N 1
ATOM 887 C CA . GLU A 1 113 ? 35.546 10.376 -22.412 1.00 63.53 113 GLU A CA 1
ATOM 888 C C . GLU A 1 113 ? 35.372 9.514 -21.147 1.00 63.53 113 GLU A C 1
ATOM 890 O O . GLU A 1 113 ? 36.162 9.582 -20.206 1.00 63.53 113 GLU A O 1
ATOM 895 N N . GLY A 1 114 ? 34.299 8.730 -21.076 1.00 57.03 114 GLY A N 1
ATOM 896 C CA . GLY A 1 114 ? 33.880 8.107 -19.827 1.00 57.03 114 GLY A CA 1
ATOM 897 C C . GLY A 1 114 ? 33.274 6.741 -20.069 1.00 57.03 114 GLY A C 1
ATOM 898 O O . GLY A 1 114 ? 32.305 6.595 -20.804 1.00 57.03 114 GLY A O 1
ATOM 899 N N . LYS A 1 115 ? 33.868 5.723 -19.445 1.00 70.62 115 LYS A N 1
ATOM 900 C CA . LYS A 1 115 ? 33.360 4.347 -19.412 1.00 70.62 115 LYS A CA 1
ATOM 901 C C . LYS A 1 115 ? 31.852 4.345 -19.132 1.00 70.62 115 LYS A C 1
ATOM 903 O O . LYS A 1 115 ? 31.407 5.043 -18.222 1.00 70.62 115 LYS A O 1
ATOM 908 N N . LEU A 1 116 ? 31.113 3.523 -19.880 1.00 77.56 116 LEU A N 1
ATOM 909 C CA . LEU A 1 116 ? 29.669 3.338 -19.721 1.00 77.56 116 LEU A CA 1
ATOM 910 C C . LEU A 1 116 ? 29.292 3.148 -18.245 1.00 77.56 116 LEU A C 1
ATOM 912 O O . LEU A 1 116 ? 29.947 2.405 -17.504 1.00 77.56 116 LEU A O 1
ATOM 916 N N . SER A 1 117 ? 28.208 3.796 -17.830 1.00 80.81 117 SER A N 1
ATOM 917 C CA . SER A 1 117 ? 27.604 3.587 -16.519 1.00 80.81 117 SER A CA 1
ATOM 918 C C . SER A 1 117 ? 27.174 2.129 -16.362 1.00 80.81 117 SER A C 1
ATOM 920 O O . SER A 1 117 ? 26.766 1.474 -17.321 1.00 80.81 117 SER A O 1
ATOM 922 N N . LYS A 1 118 ? 27.186 1.611 -15.128 1.00 80.56 118 LYS A N 1
ATOM 923 C CA . LYS A 1 118 ? 26.707 0.249 -14.828 1.00 80.56 118 LYS A CA 1
ATOM 924 C C . LYS A 1 118 ? 25.281 0.012 -15.344 1.00 80.56 118 LYS A C 1
ATOM 926 O O . LYS A 1 118 ? 24.981 -1.078 -15.821 1.00 80.56 118 LYS A O 1
ATOM 931 N N . ASN A 1 119 ? 24.438 1.045 -15.308 1.00 81.75 119 ASN A N 1
ATOM 932 C CA . ASN A 1 119 ? 23.064 0.977 -15.807 1.00 81.75 119 ASN A CA 1
ATOM 933 C C . ASN A 1 119 ? 23.014 0.898 -17.340 1.00 81.75 119 ASN A C 1
ATOM 935 O O . ASN A 1 119 ? 22.190 0.174 -17.886 1.00 81.75 119 ASN A O 1
ATOM 939 N N . GLU A 1 120 ? 23.913 1.599 -18.034 1.00 82.69 120 GLU A N 1
ATOM 940 C CA . GLU A 1 120 ? 24.013 1.562 -19.498 1.00 82.69 120 GLU A CA 1
ATOM 941 C C . GLU A 1 120 ? 24.539 0.206 -19.968 1.00 82.69 120 GLU A C 1
ATOM 943 O O . GLU A 1 120 ? 23.976 -0.390 -20.882 1.00 82.69 120 GLU A O 1
ATOM 948 N N . VAL A 1 121 ? 25.556 -0.336 -19.290 1.00 86.31 121 VAL A N 1
ATOM 949 C CA . VAL A 1 121 ? 26.054 -1.693 -19.555 1.00 86.31 121 VAL A CA 1
ATOM 950 C C . VAL A 1 121 ? 24.948 -2.722 -19.328 1.00 86.31 121 VAL A C 1
ATOM 952 O O . VAL A 1 121 ? 24.736 -3.574 -20.184 1.00 86.31 121 VAL A O 1
ATOM 955 N N . SER A 1 122 ? 24.204 -2.625 -18.223 1.00 84.88 122 SER A N 1
ATOM 956 C CA . SER A 1 122 ? 23.083 -3.529 -17.940 1.00 84.88 122 SER A CA 1
ATOM 957 C C . SER A 1 122 ? 21.989 -3.448 -19.012 1.00 84.88 122 SER A C 1
ATOM 959 O O . SER A 1 122 ? 21.530 -4.486 -19.487 1.00 84.88 122 SER A O 1
ATOM 961 N N . ALA A 1 123 ? 21.634 -2.243 -19.468 1.00 84.06 123 ALA A N 1
ATOM 962 C CA . ALA A 1 123 ? 20.652 -2.050 -20.534 1.00 84.06 123 ALA A CA 1
ATOM 963 C C . ALA A 1 123 ? 21.119 -2.643 -21.875 1.00 84.06 123 ALA A C 1
ATOM 965 O O . ALA A 1 123 ? 20.353 -3.330 -22.552 1.00 84.06 123 ALA A O 1
ATOM 966 N N . ILE A 1 124 ? 22.388 -2.430 -22.238 1.00 87.62 124 ILE A N 1
ATOM 967 C CA . ILE A 1 124 ? 22.984 -2.989 -23.458 1.00 87.62 124 ILE A CA 1
ATOM 968 C C . ILE A 1 124 ? 23.028 -4.519 -23.378 1.00 87.62 124 ILE A C 1
ATOM 970 O O . ILE A 1 124 ? 22.645 -5.191 -24.334 1.00 8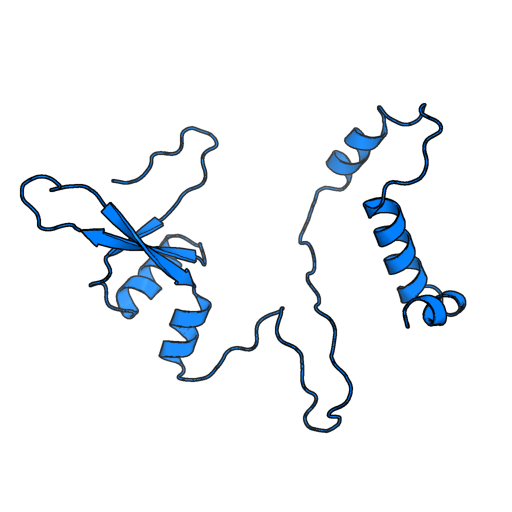7.62 124 ILE A O 1
ATOM 974 N N . VAL A 1 125 ? 23.431 -5.083 -22.236 1.00 86.38 125 VAL A N 1
ATOM 975 C CA . VAL A 1 125 ? 23.454 -6.536 -22.016 1.00 86.38 125 VAL A CA 1
ATOM 976 C C . VAL A 1 125 ? 22.047 -7.127 -22.116 1.00 86.38 125 VAL A C 1
ATOM 978 O O . VAL A 1 125 ? 21.869 -8.124 -22.816 1.00 86.38 125 VAL A O 1
ATOM 981 N N . ALA A 1 126 ? 21.039 -6.507 -21.496 1.00 84.12 126 ALA A N 1
ATOM 982 C CA . ALA A 1 126 ? 19.650 -6.965 -21.569 1.00 84.12 126 ALA A CA 1
ATOM 983 C C . ALA A 1 126 ? 19.108 -6.934 -23.010 1.00 84.12 126 ALA A C 1
ATOM 985 O O . ALA A 1 126 ? 18.470 -7.891 -23.463 1.00 84.12 126 ALA A O 1
ATOM 986 N N . PHE A 1 127 ? 19.410 -5.867 -23.757 1.00 86.19 127 PHE A N 1
ATOM 987 C CA . PHE A 1 127 ? 19.002 -5.729 -25.153 1.00 86.19 127 PHE A CA 1
ATOM 988 C C . PHE A 1 127 ? 19.671 -6.771 -26.057 1.00 86.19 127 PHE A C 1
ATOM 990 O O . PHE A 1 127 ? 18.973 -7.465 -26.801 1.00 86.19 127 PHE A O 1
ATOM 997 N N . LEU A 1 128 ? 21.000 -6.907 -25.977 1.00 87.94 128 LEU A N 1
ATOM 998 C CA . LEU A 1 128 ? 21.770 -7.842 -26.803 1.00 87.94 128 LEU A CA 1
ATOM 999 C C . LEU A 1 128 ? 21.388 -9.293 -26.510 1.00 87.94 128 LEU A C 1
ATOM 1001 O O . LEU A 1 128 ? 21.196 -10.072 -27.436 1.00 87.94 128 LEU A O 1
ATOM 1005 N N . SER A 1 129 ? 21.196 -9.638 -25.239 1.00 84.19 129 SER A N 1
ATOM 1006 C CA . SER A 1 129 ? 20.809 -10.992 -24.829 1.00 84.19 129 SER A CA 1
ATOM 1007 C C . SER A 1 129 ? 19.417 -11.396 -25.316 1.00 84.19 129 SER A C 1
ATOM 1009 O O . SER A 1 129 ? 19.175 -12.575 -25.581 1.00 84.19 129 SER A O 1
ATOM 1011 N N . SER A 1 130 ? 18.506 -10.426 -25.445 1.00 79.62 130 SER A N 1
ATOM 1012 C CA . SER A 1 130 ? 17.118 -10.672 -25.852 1.00 79.62 130 SER A CA 1
ATOM 1013 C C . SER A 1 130 ? 16.929 -10.662 -27.370 1.00 79.62 130 SER A C 1
ATOM 1015 O O . SER A 1 130 ? 16.147 -11.455 -27.891 1.00 79.62 130 SER A O 1
ATOM 1017 N N . ASN A 1 131 ? 17.630 -9.774 -28.082 1.00 81.44 131 ASN A N 1
ATOM 1018 C CA . ASN A 1 131 ? 17.374 -9.503 -29.502 1.00 81.44 131 ASN A CA 1
ATOM 1019 C C . ASN A 1 131 ? 18.431 -10.081 -30.447 1.00 81.44 131 ASN A C 1
ATOM 1021 O O . ASN A 1 131 ? 18.175 -10.167 -31.646 1.00 81.44 131 ASN A O 1
ATOM 1025 N N . VAL A 1 132 ? 19.604 -10.474 -29.939 1.00 87.75 132 VAL A N 1
ATOM 1026 C CA . VAL A 1 132 ? 20.708 -10.961 -30.770 1.00 87.75 132 VAL A CA 1
ATOM 1027 C C . VAL A 1 132 ? 21.036 -12.413 -30.391 1.00 87.75 132 VAL A C 1
ATOM 1029 O O . VAL A 1 132 ? 21.544 -12.668 -29.294 1.00 87.75 132 VAL A O 1
ATOM 1032 N N . PRO A 1 133 ? 20.736 -13.398 -31.260 1.00 81.62 133 PRO A N 1
ATOM 1033 C CA . PRO A 1 133 ? 20.841 -14.818 -30.921 1.00 81.62 133 PRO A CA 1
ATOM 1034 C C . PRO A 1 133 ? 22.269 -15.254 -30.555 1.00 81.62 133 PRO A C 1
ATOM 1036 O O . PRO A 1 133 ? 22.444 -16.156 -29.733 1.00 81.62 133 PRO A O 1
ATOM 1039 N N . GLU A 1 134 ? 23.287 -14.587 -31.093 1.00 84.25 134 GLU A N 1
ATOM 1040 C CA . GLU A 1 134 ? 24.704 -14.817 -30.803 1.00 84.25 134 GLU A CA 1
ATOM 1041 C C . GLU A 1 134 ? 25.065 -14.477 -29.349 1.00 84.25 134 GLU A C 1
ATOM 1043 O O . GLU A 1 134 ? 25.903 -15.150 -28.745 1.00 84.25 134 GLU A O 1
ATOM 1048 N N . PHE A 1 135 ? 24.396 -13.483 -28.756 1.00 78.94 135 PHE A N 1
ATOM 1049 C CA . PHE A 1 135 ? 24.642 -13.030 -27.383 1.00 78.94 135 PHE A CA 1
ATOM 1050 C C . PHE A 1 135 ? 23.756 -13.739 -26.350 1.00 78.94 135 PHE A C 1
ATOM 1052 O O . PHE A 1 135 ? 23.993 -13.621 -25.150 1.00 78.94 135 PHE A O 1
ATOM 1059 N N . LYS A 1 136 ? 22.810 -14.581 -26.781 1.00 73.25 136 LYS A N 1
ATOM 1060 C CA . LYS A 1 136 ? 21.912 -15.343 -25.894 1.00 73.25 136 LYS A CA 1
ATOM 1061 C C . LYS A 1 136 ? 22.644 -16.306 -24.943 1.00 73.25 136 LYS A C 1
ATOM 1063 O O . LYS A 1 136 ? 22.106 -16.685 -23.907 1.00 73.25 136 LYS A O 1
ATOM 1068 N N . LYS A 1 137 ? 23.877 -16.715 -25.274 1.00 67.81 137 LYS A N 1
ATOM 1069 C CA . LYS A 1 137 ? 24.721 -17.572 -24.415 1.00 67.81 137 LYS A CA 1
ATOM 1070 C C . LYS A 1 137 ? 25.370 -16.816 -23.249 1.00 67.81 137 LYS A C 1
ATOM 1072 O O . LYS A 1 137 ? 25.713 -17.455 -22.262 1.00 67.81 137 LYS A O 1
ATOM 1077 N N . LEU A 1 138 ? 25.532 -15.495 -23.357 1.00 61.12 138 LEU A N 1
ATOM 1078 C CA . LEU A 1 138 ? 26.163 -14.660 -22.325 1.00 61.12 138 LEU A CA 1
ATOM 1079 C C . LEU A 1 138 ? 25.216 -14.338 -21.163 1.00 61.12 138 LEU A C 1
ATOM 1081 O O . LEU A 1 138 ? 25.690 -14.049 -20.075 1.00 61.12 138 LEU A O 1
ATOM 1085 N N . ALA A 1 139 ? 23.904 -14.452 -21.369 1.00 56.62 139 ALA A N 1
ATOM 1086 C CA . ALA A 1 139 ? 22.889 -14.268 -20.330 1.00 56.62 139 ALA A CA 1
ATOM 1087 C C . ALA A 1 139 ? 22.649 -15.505 -19.446 1.00 56.62 139 ALA A C 1
ATOM 1089 O O . ALA A 1 139 ? 21.753 -15.489 -18.612 1.00 56.62 139 ALA A O 1
ATOM 1090 N N . LYS A 1 140 ? 23.388 -16.603 -19.658 1.00 51.06 140 LYS A N 1
ATOM 1091 C CA . LYS A 1 140 ? 23.206 -17.868 -18.922 1.00 51.06 140 LYS A CA 1
ATOM 1092 C C . LYS A 1 140 ? 24.122 -18.037 -17.697 1.00 51.06 140 LYS A C 1
ATOM 1094 O O . LYS A 1 140 ? 24.172 -19.142 -17.163 1.00 51.06 140 LYS A O 1
ATOM 1099 N N . TYR A 1 141 ? 24.830 -16.993 -17.266 1.00 41.81 141 TYR A N 1
ATOM 1100 C CA . TYR A 1 141 ? 25.678 -17.000 -16.067 1.00 41.81 141 TYR A CA 1
ATOM 1101 C C . TYR A 1 141 ? 25.369 -15.818 -15.160 1.00 41.81 141 TYR A C 1
ATOM 1103 O O . TYR A 1 141 ? 25.218 -14.702 -15.705 1.00 41.81 141 TYR A O 1
#
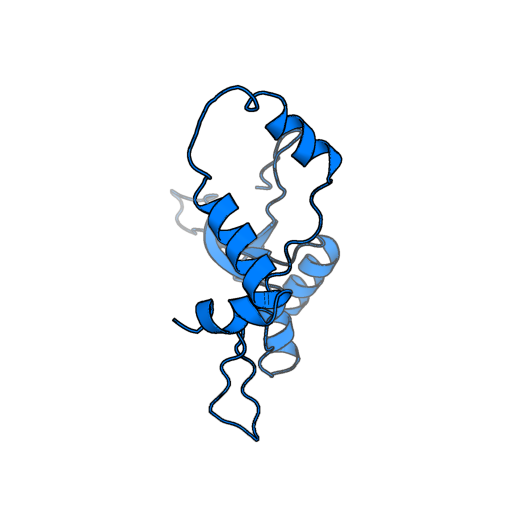
Organism: NCBI:txid1486918